Protein AF-A0A3L9I0S5-F1 (afdb_monomer)

Foldseek 3Di:
DADQLVRVVVVCVVVPWDFDDDDPQWTWTDDVPDIDIRGNVDPPNPRD

Sequence (48 aa):
MYLRPDEVARVLEKVGFTVDVVTQKAYGYRRGENYVYVNREARMGRTA

Solvent-accessible surface area (backbone atoms only — not comparable to full-atom values): 2738 Å² total; per-residue (Å²): 135,59,51,42,27,71,54,50,50,55,50,39,48,74,74,62,32,42,84,72,45,80,56,92,56,30,41,30,32,33,49,90,93,45,77,49,72,33,27,56,74,31,88,70,13,85,67,51

Organism: Escherichia coli (NCBI:txid562)

Nearest PDB structures (foldseek):
  2g7j-assembly1_A  TM=9.722E-01  e=2.620E-05  Salmonella enterica subsp. enterica serovar Typhimurium str. LT2
  6g26-assembly1_F  TM=8.289E-01  e=7.561E-02  Burkholderia pseudomallei K96243
  5wew-assembly4_G  TM=6.772E-01  e=7.876E-01  Klebsiella pneumoniae 30684/NJST2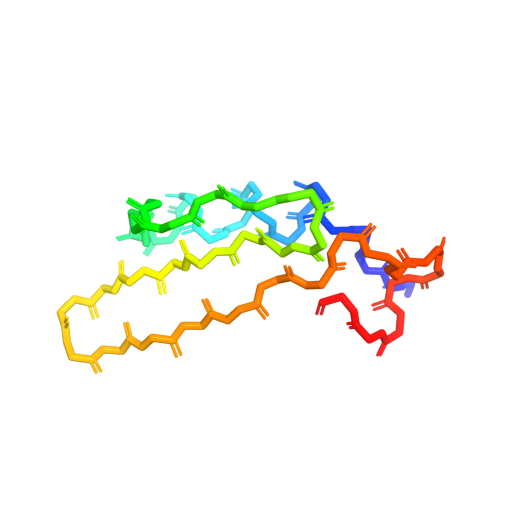58_2
  7emf-assembly1_A  TM=6.214E-01  e=9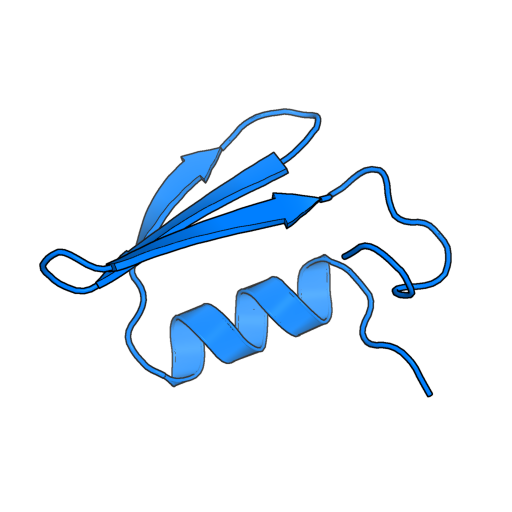.004E-01  Homo sapiens
  7enc-assembly1_a  TM=6.734E-01  e=1.177E+00  Homo sapiens

Mean predicted aligned error: 3.42 Å

pLDDT: mean 91.17, std 7.1, range [72.62, 97.62]

InterPro domains:
  IPR018994 Protein of unknow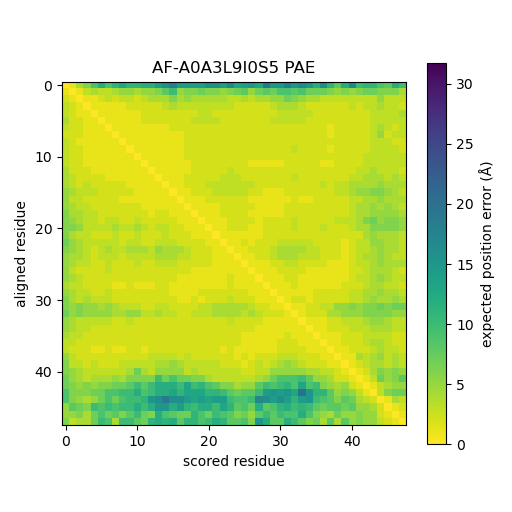n function DUF2002 [PF09400] (1-48)

Secondary structure (DSSP, 8-state):
-PPPHHHHHHHHHHTT-EEEEE-SSEEEEEETTEEEEEETT-SSSTT-

Structure (mmCIF, N/CA/C/O backbone):
data_AF-A0A3L9I0S5-F1
#
_entry.id   AF-A0A3L9I0S5-F1
#
loop_
_atom_site.group_PDB
_atom_site.id
_atom_site.type_symbol
_atom_site.label_atom_id
_atom_site.label_alt_id
_atom_site.label_comp_id
_atom_site.label_asym_id
_atom_site.label_entity_id
_atom_site.label_seq_id
_atom_site.pdbx_PDB_ins_code
_atom_site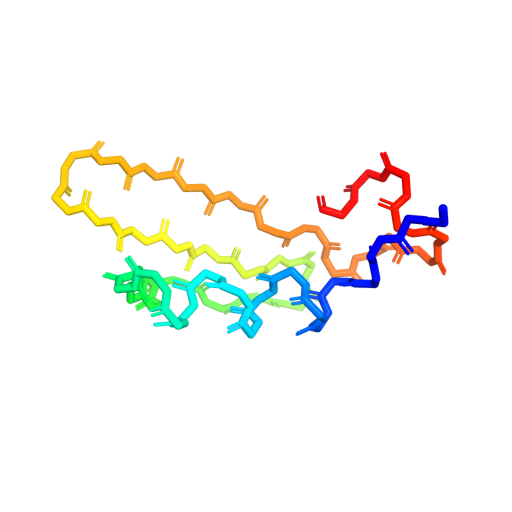.Cartn_x
_atom_site.Cartn_y
_atom_site.Cartn_z
_atom_site.occupancy
_atom_site.B_iso_or_equiv
_atom_site.auth_seq_id
_atom_site.auth_comp_id
_atom_site.auth_asym_id
_atom_site.auth_atom_id
_atom_site.pdbx_PDB_model_num
ATOM 1 N N . MET A 1 1 ? 10.829 -16.129 0.223 1.00 78.88 1 MET A N 1
ATOM 2 C CA . MET A 1 1 ? 11.310 -14.901 -0.448 1.00 78.88 1 MET A CA 1
ATOM 3 C C . MET A 1 1 ? 10.474 -13.747 0.083 1.00 78.88 1 MET A C 1
ATOM 5 O O . MET A 1 1 ? 9.281 -13.956 0.258 1.00 78.88 1 MET A O 1
ATOM 9 N N . TYR A 1 2 ? 11.074 -12.612 0.442 1.00 83.81 2 TYR A N 1
ATOM 10 C CA . TYR A 1 2 ? 10.319 -11.466 0.960 1.00 83.81 2 TYR A CA 1
ATOM 11 C C . TYR A 1 2 ? 9.767 -10.627 -0.192 1.00 83.81 2 TYR A C 1
ATOM 13 O O . TYR A 1 2 ? 10.438 -10.493 -1.216 1.00 83.81 2 TYR A O 1
ATOM 21 N N . LEU A 1 3 ? 8.569 -10.074 -0.015 1.00 86.50 3 LEU A N 1
ATOM 22 C CA . LEU A 1 3 ? 7.945 -9.191 -0.997 1.00 86.50 3 LEU A CA 1
ATOM 23 C C . LEU A 1 3 ? 8.638 -7.830 -0.992 1.00 86.50 3 LEU A C 1
ATOM 25 O O . LEU A 1 3 ? 8.909 -7.278 0.075 1.00 86.50 3 LEU A O 1
ATOM 29 N N . ARG A 1 4 ? 8.909 -7.264 -2.170 1.00 91.62 4 ARG A N 1
ATOM 30 C CA . ARG A 1 4 ? 9.313 -5.856 -2.258 1.00 91.62 4 ARG A CA 1
ATOM 31 C C . ARG A 1 4 ? 8.145 -4.942 -1.869 1.00 91.62 4 ARG A C 1
ATOM 33 O O . ARG A 1 4 ? 6.992 -5.356 -1.992 1.00 91.62 4 ARG A O 1
ATOM 40 N N . PRO A 1 5 ? 8.411 -3.692 -1.460 1.00 90.81 5 PRO A N 1
ATOM 41 C CA . PRO A 1 5 ? 7.365 -2.743 -1.069 1.00 90.81 5 PRO A CA 1
ATOM 42 C C . PRO A 1 5 ? 6.247 -2.599 -2.108 1.00 90.81 5 PRO A C 1
ATOM 44 O O . PRO A 1 5 ? 5.071 -2.597 -1.756 1.00 90.81 5 PRO A O 1
ATOM 47 N N . ASP A 1 6 ? 6.592 -2.570 -3.396 1.00 90.56 6 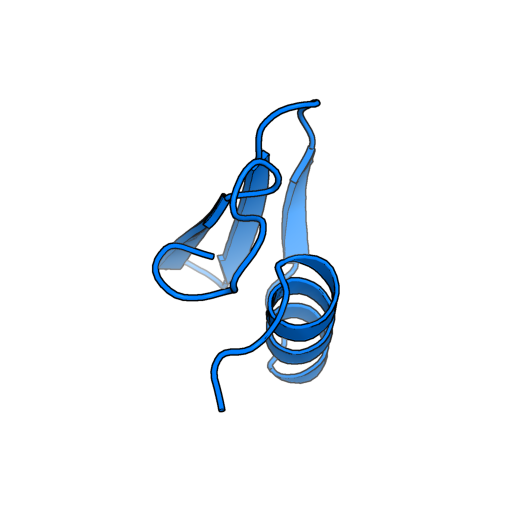ASP A N 1
ATOM 48 C CA . ASP A 1 6 ? 5.606 -2.477 -4.481 1.00 90.56 6 ASP A CA 1
ATOM 49 C C . ASP A 1 6 ? 4.725 -3.734 -4.592 1.00 90.56 6 ASP A C 1
ATOM 51 O O . ASP A 1 6 ? 3.550 -3.661 -4.952 1.00 90.56 6 ASP A O 1
ATOM 55 N N . GLU A 1 7 ? 5.272 -4.903 -4.252 1.00 93.62 7 GLU A N 1
ATOM 56 C CA . GLU A 1 7 ? 4.527 -6.163 -4.233 1.00 93.62 7 GLU A CA 1
ATOM 57 C C . GLU A 1 7 ? 3.581 -6.220 -3.027 1.00 93.62 7 GLU A C 1
ATOM 59 O O . GLU A 1 7 ? 2.434 -6.641 -3.173 1.00 93.62 7 GLU A O 1
ATOM 64 N N . VAL A 1 8 ? 4.020 -5.735 -1.859 1.00 93.19 8 VAL A N 1
ATOM 65 C CA . VAL A 1 8 ? 3.162 -5.593 -0.670 1.00 93.19 8 VAL A CA 1
ATOM 66 C C . VAL A 1 8 ? 2.009 -4.628 -0.956 1.00 93.19 8 VAL A C 1
ATOM 68 O O . VAL A 1 8 ? 0.854 -4.970 -0.709 1.00 93.19 8 VAL A O 1
ATOM 71 N N . ALA A 1 9 ? 2.301 -3.465 -1.544 1.00 93.38 9 ALA A N 1
ATOM 72 C CA . ALA A 1 9 ? 1.302 -2.478 -1.951 1.00 93.38 9 ALA A CA 1
ATOM 73 C C . ALA A 1 9 ? 0.223 -3.099 -2.854 1.00 93.38 9 ALA A C 1
ATOM 75 O O . ALA A 1 9 ? -0.968 -3.004 -2.564 1.00 93.38 9 ALA A O 1
ATOM 76 N N . ARG A 1 10 ? 0.636 -3.842 -3.884 1.00 94.75 10 ARG A N 1
ATOM 77 C CA . ARG A 1 10 ? -0.289 -4.479 -4.830 1.00 94.75 10 ARG A CA 1
ATOM 78 C C . ARG A 1 10 ? -1.152 -5.573 -4.195 1.00 94.75 10 ARG A C 1
ATOM 80 O O . ARG A 1 10 ? -2.292 -5.785 -4.613 1.00 94.75 10 ARG A O 1
ATOM 87 N N . VAL A 1 11 ? -0.637 -6.277 -3.183 1.00 95.75 11 VAL A N 1
ATOM 88 C CA . VAL A 1 11 ? -1.435 -7.226 -2.388 1.00 95.75 11 VAL A CA 1
ATOM 89 C C . VAL A 1 11 ? -2.468 -6.485 -1.541 1.00 95.75 11 VAL A C 1
ATOM 91 O O . VAL A 1 11 ? -3.623 -6.909 -1.512 1.00 95.75 11 VAL A O 1
ATOM 94 N N . LEU A 1 12 ? -2.085 -5.379 -0.897 1.00 95.62 12 LEU A N 1
ATOM 95 C CA . LEU A 1 12 ? -2.992 -4.563 -0.085 1.00 95.62 12 LEU A CA 1
ATOM 96 C C . LEU A 1 12 ? -4.157 -4.016 -0.917 1.00 95.62 12 LEU A C 1
ATOM 98 O O . LEU A 1 12 ? -5.312 -4.165 -0.514 1.00 95.62 12 LEU A O 1
ATOM 102 N N . GLU A 1 13 ? -3.879 -3.494 -2.111 1.00 94.88 13 GLU A N 1
ATOM 103 C CA . GLU A 1 13 ? -4.918 -3.056 -3.050 1.00 94.88 13 GLU A CA 1
ATOM 104 C C . GLU A 1 13 ? -5.858 -4.209 -3.435 1.00 94.88 13 GLU A C 1
ATOM 106 O O . GLU A 1 13 ? -7.081 -4.070 -3.386 1.00 94.88 13 GLU A O 1
ATOM 111 N N . LYS A 1 14 ? -5.309 -5.395 -3.741 1.00 96.50 14 LYS A N 1
ATOM 112 C CA . LYS A 1 14 ? -6.107 -6.575 -4.113 1.00 96.50 14 LYS A CA 1
ATOM 113 C C . LYS A 1 14 ? -7.031 -7.056 -2.987 1.00 96.50 14 LYS A C 1
ATOM 115 O O . LYS A 1 14 ? -8.107 -7.576 -3.273 1.00 96.50 14 LYS A O 1
ATOM 120 N N . VAL A 1 15 ? -6.630 -6.909 -1.723 1.00 95.81 15 VAL A N 1
ATOM 121 C CA . VAL A 1 15 ? -7.447 -7.309 -0.558 1.00 95.81 15 VAL A CA 1
ATOM 122 C C . VAL A 1 15 ? -8.336 -6.172 -0.028 1.00 95.81 15 VAL A C 1
ATOM 124 O O . VAL A 1 15 ? -8.932 -6.294 1.049 1.00 95.81 15 VAL A O 1
ATOM 127 N N . GLY A 1 16 ? -8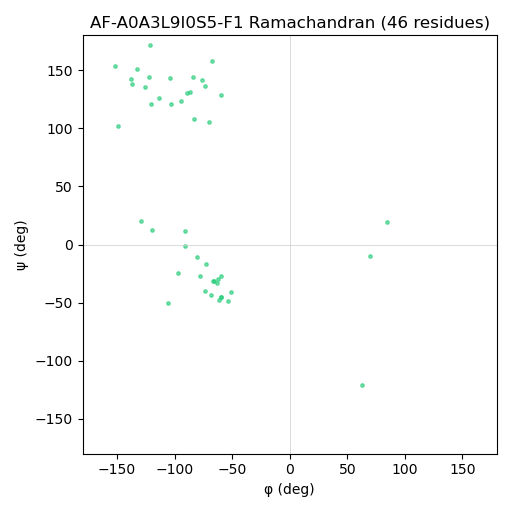.451 -5.082 -0.793 1.00 96.31 16 GLY A N 1
ATOM 128 C CA . GLY A 1 16 ? -9.399 -3.998 -0.556 1.00 96.31 16 GLY A CA 1
ATOM 129 C C . GLY A 1 16 ? -8.926 -2.941 0.438 1.00 96.31 16 GLY A C 1
ATOM 130 O O . GLY A 1 16 ? -9.762 -2.235 0.998 1.00 96.31 16 GLY A O 1
ATOM 131 N N . PHE A 1 17 ? -7.620 -2.833 0.700 1.00 97.62 17 PHE A N 1
ATOM 132 C CA . PHE A 1 17 ? -7.091 -1.625 1.329 1.00 97.62 17 PHE A CA 1
ATOM 133 C C . PHE A 1 17 ? -7.016 -0.504 0.299 1.00 97.62 17 PHE A C 1
ATOM 135 O O . PHE A 1 17 ? -6.642 -0.713 -0.852 1.00 97.62 17 PHE A O 1
ATOM 142 N N . THR A 1 18 ? -7.331 0.704 0.744 1.00 96.56 18 THR A N 1
ATOM 143 C CA . THR A 1 18 ? -7.201 1.920 -0.052 1.00 96.56 18 THR A CA 1
ATOM 144 C C . THR A 1 18 ? -5.981 2.697 0.409 1.00 96.56 18 THR A C 1
ATOM 146 O O . THR A 1 18 ? -5.708 2.756 1.612 1.00 96.56 18 THR A O 1
ATOM 149 N N . VAL A 1 19 ? -5.272 3.318 -0.530 1.00 95.56 19 VAL A N 1
ATOM 150 C CA . VAL A 1 19 ? -4.204 4.267 -0.205 1.00 95.56 19 VAL A CA 1
ATOM 151 C C . VAL A 1 19 ? -4.789 5.426 0.602 1.00 95.56 19 VAL A C 1
ATOM 153 O O . VAL A 1 19 ? -5.786 6.023 0.204 1.00 95.56 19 VAL A O 1
ATOM 156 N N . ASP A 1 20 ? -4.161 5.719 1.736 1.00 95.75 20 ASP A N 1
ATOM 157 C CA . ASP A 1 20 ? -4.497 6.840 2.616 1.00 95.75 20 ASP A CA 1
ATOM 158 C C . ASP A 1 20 ? -3.460 7.963 2.487 1.00 95.75 20 ASP A C 1
ATOM 160 O O . ASP A 1 20 ? -3.796 9.110 2.206 1.00 95.75 20 ASP A O 1
ATOM 164 N N . VAL A 1 21 ? -2.175 7.612 2.594 1.00 94.62 21 VAL A N 1
ATOM 165 C CA . VAL A 1 21 ? -1.064 8.563 2.500 1.00 94.62 21 VAL A CA 1
ATOM 166 C C . VAL A 1 21 ? 0.061 7.995 1.645 1.00 94.62 21 VAL A C 1
ATOM 168 O O . VAL A 1 21 ? 0.431 6.829 1.759 1.00 94.62 21 VAL A O 1
ATOM 171 N N . VAL A 1 22 ? 0.651 8.828 0.791 1.00 94.56 22 VAL A N 1
ATOM 172 C CA . VAL A 1 22 ? 1.841 8.465 0.015 1.00 94.56 22 VAL A CA 1
ATOM 173 C C . VAL A 1 22 ? 2.956 9.428 0.362 1.00 94.56 22 VAL A C 1
ATOM 175 O O . VAL A 1 22 ? 2.847 10.633 0.155 1.00 94.56 22 VAL A O 1
ATOM 178 N N . THR A 1 23 ? 4.059 8.885 0.861 1.00 94.12 23 THR A N 1
ATOM 179 C CA . THR A 1 23 ? 5.288 9.641 1.093 1.00 94.12 23 THR A CA 1
ATOM 180 C C . THR A 1 23 ? 6.430 9.019 0.303 1.00 94.12 23 THR A C 1
ATOM 182 O O . THR A 1 23 ? 6.308 7.927 -0.259 1.00 94.12 23 THR A O 1
ATOM 185 N N . GLN A 1 24 ? 7.577 9.695 0.267 1.00 91.69 24 GLN A N 1
ATOM 186 C CA . GLN A 1 24 ? 8.786 9.114 -0.319 1.00 91.69 24 GLN A CA 1
ATOM 187 C C . GLN A 1 24 ? 9.251 7.855 0.431 1.00 91.69 24 GLN A C 1
ATOM 189 O O . GLN A 1 24 ? 9.816 6.961 -0.190 1.00 91.69 24 GLN A O 1
ATOM 194 N N . LYS A 1 25 ? 8.975 7.763 1.738 1.00 92.31 25 LYS A N 1
ATOM 195 C CA . LYS A 1 25 ? 9.457 6.681 2.610 1.00 92.31 25 LYS A CA 1
ATOM 196 C C . LYS A 1 25 ? 8.450 5.552 2.816 1.00 92.31 25 LYS A C 1
ATOM 198 O O . LYS A 1 25 ? 8.849 4.432 3.111 1.00 92.31 25 LYS A O 1
ATOM 203 N N . ALA A 1 26 ? 7.155 5.816 2.654 1.00 94.19 26 ALA A N 1
ATOM 204 C CA . ALA A 1 26 ? 6.113 4.841 2.955 1.00 94.19 26 ALA A CA 1
ATOM 205 C C . ALA A 1 26 ? 4.838 5.024 2.124 1.00 94.19 26 ALA A C 1
ATOM 207 O O . ALA A 1 26 ? 4.496 6.144 1.732 1.00 94.19 26 ALA A O 1
ATOM 208 N N . TYR A 1 27 ? 4.112 3.921 1.935 1.00 94.88 27 TYR A N 1
ATOM 209 C CA . TYR A 1 27 ? 2.701 3.929 1.554 1.00 94.88 27 TYR A CA 1
ATOM 210 C C . TYR A 1 27 ? 1.849 3.617 2.783 1.00 94.88 27 TYR A C 1
ATOM 212 O O . TYR A 1 27 ? 2.003 2.558 3.384 1.00 94.88 27 TYR A O 1
ATOM 220 N N . GLY A 1 28 ? 0.955 4.519 3.163 1.00 96.12 28 GLY A N 1
ATOM 221 C CA . GLY A 1 28 ? -0.077 4.260 4.156 1.00 96.12 28 GLY A CA 1
ATOM 222 C C . GLY A 1 28 ? -1.329 3.715 3.484 1.00 96.12 28 GLY A C 1
ATOM 223 O O . GLY A 1 28 ? -1.822 4.286 2.510 1.00 96.12 28 GLY A O 1
ATOM 224 N N . TYR A 1 29 ? -1.837 2.617 4.021 1.00 97.62 29 TYR A N 1
ATOM 225 C CA . TYR A 1 29 ? -3.037 1.934 3.571 1.00 97.62 29 TYR A CA 1
ATOM 226 C C . TYR A 1 29 ? -4.039 1.845 4.710 1.00 97.62 29 TYR A C 1
ATOM 228 O O . TYR A 1 29 ? -3.666 1.610 5.861 1.00 97.62 29 TYR A O 1
ATOM 236 N N . ARG A 1 30 ? -5.324 1.956 4.373 1.00 97.00 30 ARG A N 1
ATOM 237 C CA . ARG A 1 30 ? -6.413 1.771 5.332 1.00 97.00 30 ARG A CA 1
ATOM 238 C C . ARG A 1 30 ? -7.520 0.869 4.803 1.00 97.00 30 ARG A C 1
ATOM 240 O O . ARG A 1 30 ? -7.781 0.831 3.601 1.00 97.00 30 ARG A O 1
ATOM 247 N N . ARG A 1 31 ? -8.198 0.168 5.712 1.00 96.69 31 ARG A N 1
ATOM 248 C CA . ARG A 1 31 ? -9.432 -0.584 5.437 1.00 96.69 31 ARG A CA 1
ATOM 249 C C . ARG A 1 31 ? -10.315 -0.606 6.683 1.00 96.69 31 ARG A C 1
ATOM 251 O O . ARG A 1 31 ? -10.059 -1.365 7.622 1.00 96.69 31 ARG A O 1
ATOM 258 N N . GLY A 1 32 ? -11.353 0.231 6.689 1.00 94.31 32 GLY A N 1
ATOM 259 C CA . GLY A 1 32 ? -12.147 0.492 7.892 1.00 94.31 32 GLY A CA 1
ATOM 260 C C . GLY A 1 32 ? -11.274 1.132 8.971 1.00 94.31 32 GLY A C 1
ATOM 261 O O . GLY A 1 32 ? -10.669 2.174 8.731 1.00 94.31 32 GLY A O 1
ATOM 262 N N . GLU A 1 33 ? -11.171 0.475 10.122 1.00 95.31 33 GLU A N 1
ATOM 263 C CA . GLU A 1 33 ? -10.346 0.906 11.261 1.00 95.31 33 GLU A CA 1
ATOM 264 C C . GLU A 1 33 ? -8.914 0.340 11.227 1.00 95.31 33 GLU A C 1
ATOM 266 O O . GLU A 1 33 ? -8.104 0.638 12.101 1.00 95.31 33 GLU A O 1
ATOM 271 N N . ASN A 1 34 ? -8.575 -0.475 10.221 1.00 96.00 34 ASN A N 1
ATOM 272 C CA . ASN A 1 34 ? -7.232 -1.036 10.075 1.00 96.00 34 ASN A CA 1
ATOM 273 C C . ASN A 1 34 ? -6.334 -0.073 9.301 1.00 96.00 34 ASN A C 1
ATOM 275 O O . ASN A 1 34 ? -6.698 0.335 8.196 1.00 96.00 34 ASN A O 1
ATOM 279 N N . TYR A 1 35 ? -5.140 0.192 9.834 1.00 96.19 35 TYR A N 1
ATOM 280 C CA . TYR A 1 35 ? -4.114 1.030 9.214 1.00 96.19 35 TYR A CA 1
ATOM 281 C C . TYR A 1 35 ? -2.792 0.271 9.121 1.00 96.19 35 TYR A C 1
ATOM 283 O O . TYR A 1 35 ? 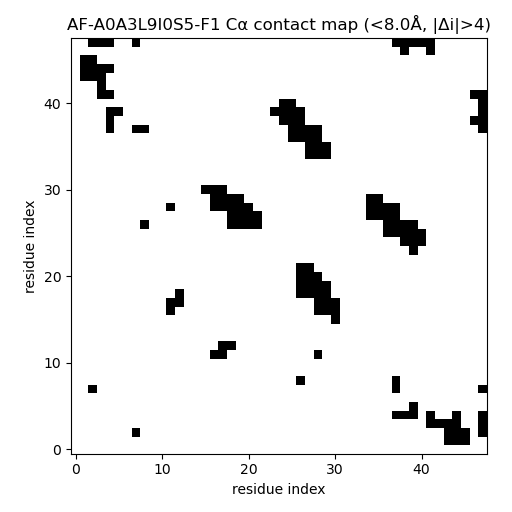-2.379 -0.389 10.074 1.00 96.19 35 TYR A O 1
ATOM 291 N N . VAL A 1 36 ? -2.133 0.361 7.968 1.00 95.75 36 VAL A N 1
ATOM 292 C CA . VAL A 1 36 ? -0.863 -0.318 7.686 1.00 95.75 36 VAL A CA 1
ATOM 293 C C . VAL A 1 36 ? 0.066 0.638 6.950 1.00 95.75 36 VAL A C 1
ATOM 295 O O . VAL A 1 36 ? -0.376 1.387 6.082 1.00 95.75 36 VAL A O 1
ATOM 298 N N . TYR A 1 37 ? 1.359 0.580 7.262 1.00 94.69 37 TYR A N 1
ATOM 299 C CA . TYR A 1 37 ? 2.398 1.289 6.522 1.00 94.69 37 TYR A CA 1
ATOM 300 C C . TYR A 1 37 ? 3.304 0.291 5.815 1.00 94.69 37 TYR A C 1
ATOM 302 O O . TYR A 1 37 ? 3.865 -0.593 6.454 1.00 94.69 37 TYR A O 1
ATOM 310 N N . VAL A 1 38 ? 3.463 0.472 4.510 1.00 94.00 38 VAL A N 1
ATOM 311 C CA . VAL A 1 38 ? 4.437 -0.246 3.692 1.00 94.00 38 VAL A CA 1
ATOM 312 C C . VAL A 1 38 ? 5.693 0.601 3.596 1.00 94.00 38 VAL A C 1
ATOM 314 O O . VAL A 1 38 ? 5.638 1.750 3.150 1.00 94.00 38 VAL A O 1
ATOM 317 N N . ASN A 1 39 ? 6.828 0.047 3.998 1.00 93.75 39 ASN A N 1
ATOM 318 C CA . ASN A 1 39 ? 8.107 0.741 4.020 1.00 93.75 39 ASN A CA 1
ATOM 319 C C . ASN A 1 39 ? 8.768 0.715 2.636 1.00 93.75 39 ASN A C 1
ATOM 321 O O . ASN A 1 39 ? 9.316 -0.300 2.210 1.00 93.75 39 ASN A O 1
ATOM 325 N N . ARG A 1 40 ? 8.790 1.858 1.946 1.00 89.44 40 ARG A N 1
ATOM 326 C CA . ARG A 1 40 ? 9.389 1.999 0.607 1.00 89.44 40 ARG A CA 1
ATOM 327 C C . ARG A 1 40 ? 10.915 1.973 0.625 1.00 89.44 40 ARG A C 1
ATOM 329 O O . ARG A 1 40 ? 11.530 1.758 -0.414 1.00 89.44 40 ARG A O 1
ATOM 336 N N . GLU A 1 41 ? 11.534 2.168 1.785 1.00 90.00 41 GLU A N 1
ATOM 337 C CA . GLU A 1 41 ? 12.990 2.120 1.942 1.00 90.00 41 GLU A CA 1
ATOM 338 C C . GLU A 1 41 ? 13.508 0.671 2.048 1.00 90.00 41 GLU A C 1
ATOM 340 O O . GLU A 1 41 ? 14.715 0.424 1.947 1.00 90.00 41 GLU A O 1
ATOM 345 N N . ALA A 1 42 ? 12.613 -0.314 2.209 1.00 83.88 42 ALA A N 1
ATOM 346 C CA . ALA A 1 42 ? 12.983 -1.718 2.328 1.00 83.88 42 ALA A CA 1
ATOM 347 C C . ALA A 1 42 ? 13.515 -2.283 0.997 1.00 83.88 42 ALA A C 1
ATOM 349 O O . ALA A 1 42 ? 12.770 -2.608 0.075 1.00 83.88 42 ALA A O 1
ATOM 350 N N . ARG 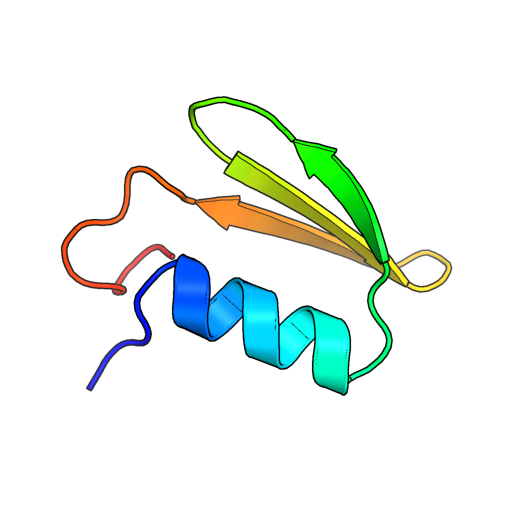A 1 43 ? 14.837 -2.481 0.917 1.00 74.38 43 ARG A N 1
ATOM 351 C CA . ARG A 1 43 ? 15.515 -2.992 -0.294 1.00 74.38 43 ARG A CA 1
ATOM 352 C C . ARG A 1 43 ? 15.388 -4.501 -0.506 1.00 74.38 43 ARG A C 1
ATOM 354 O O . ARG A 1 43 ? 15.481 -4.972 -1.632 1.00 74.38 43 ARG A O 1
ATOM 361 N N . MET A 1 44 ? 15.209 -5.263 0.572 1.00 75.19 44 MET A N 1
ATOM 362 C CA . MET A 1 44 ? 15.178 -6.735 0.550 1.00 75.19 44 MET A CA 1
ATOM 363 C C . MET A 1 44 ? 13.846 -7.316 1.046 1.00 75.19 44 MET A C 1
ATOM 365 O O . MET A 1 44 ? 13.782 -8.501 1.358 1.00 75.19 44 MET A O 1
ATOM 369 N N . GLY A 1 45 ? 12.801 -6.493 1.187 1.00 72.62 45 GLY A N 1
ATOM 370 C CA . GLY A 1 45 ? 11.456 -6.930 1.580 1.00 72.62 45 GLY A CA 1
ATOM 371 C C . GLY A 1 45 ? 11.280 -7.402 3.031 1.00 72.62 45 GLY A C 1
ATOM 372 O O . GLY A 1 45 ? 10.159 -7.596 3.483 1.00 72.62 45 GLY A O 1
ATOM 373 N N . ARG A 1 46 ? 12.371 -7.589 3.788 1.00 75.38 46 ARG A N 1
ATOM 374 C CA . ARG A 1 46 ? 12.344 -8.062 5.189 1.00 75.38 46 ARG A CA 1
ATOM 375 C C . ARG A 1 46 ? 11.565 -7.161 6.141 1.00 75.38 46 ARG A C 1
ATOM 377 O O . ARG A 1 46 ? 11.093 -7.633 7.167 1.00 75.38 46 ARG A O 1
ATOM 384 N N . THR A 1 47 ? 11.489 -5.881 5.809 1.00 79.50 47 THR A N 1
ATOM 385 C CA . THR A 1 47 ? 10.846 -4.835 6.607 1.00 79.50 47 THR A CA 1
ATOM 386 C C . THR A 1 47 ? 9.873 -4.015 5.762 1.00 79.50 47 THR A C 1
ATOM 388 O O . THR A 1 47 ? 9.657 -2.853 6.095 1.00 79.50 47 THR A O 1
ATOM 391 N N . ALA A 1 48 ? 9.427 -4.562 4.623 1.00 74.31 48 ALA A N 1
ATOM 392 C CA . ALA A 1 48 ? 8.503 -3.897 3.706 1.00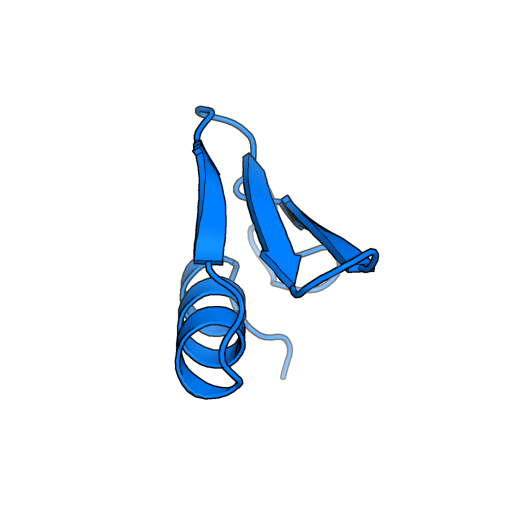 74.31 48 ALA A CA 1
ATOM 393 C C . ALA A 1 48 ? 7.099 -3.810 4.302 1.00 74.31 48 ALA A C 1
ATOM 395 O O . ALA A 1 48 ? 6.690 -4.773 4.986 1.00 74.31 48 ALA A O 1
#

Radius of gyration: 10.1 Å; Cα contacts (8 Å, |Δi|>4): 79; chains: 1; bounding box: 28×24×16 Å